Protein AF-X1NCA8-F1 (afdb_monomer)

Sequence (158 aa):
MAKIKHKLVILSGKGGVGKSTITANLAIALARKGHKVGVLDIDIHGPSIPKILGVRGQGLTTGRLEGPVLGIVENMSGFVCPKCGAEVDIFGRGGGQKIAGELGVPFLDRIPIDSKVCEDSDRGTPFIVEHAETPAAKAFMRVVDKVEEFLKQQGARA

Solvent-accessible surface area (backbone atoms only — not comparable to full-atom values): 10031 Å² total; per-residue (Å²): 116,92,86,58,91,75,86,87,84,89,84,73,99,60,86,90,70,48,65,68,61,50,52,53,48,49,44,52,52,45,36,75,73,71,44,93,67,83,87,82,91,78,90,74,88,78,84,56,67,68,74,78,65,47,88,73,89,79,86,77,98,56,87,81,88,78,75,81,78,80,49,39,68,30,59,62,45,21,33,45,39,92,88,78,65,50,77,41,80,80,79,66,78,58,68,49,52,52,52,17,60,77,69,75,39,45,64,53,43,60,27,35,36,44,72,59,50,56,57,24,55,77,69,71,43,58,42,56,70,83,38,49,86,40,73,40,26,46,30,51,49,50,33,47,50,55,50,50,51,51,53,52,57,55,58,72,75,105

InterPro domains:
  IPR019591 Mrp/NBP35 ATP-binding protein [PTHR23264] (1-60)
  IPR027417 P-loop containing nucleoside triphosphate hydrolase [G3DSA:3.40.50.300] (1-64)
  IPR027417 P-loop containing nucleoside triphosphate hydrolase [G3DSA:3.40.50.300] (65-157)
  IPR027417 P-loop containing nucleoside triphosphate hydrolase [SSF52540] (6-151)
  IPR033756 Flagellum site-determining protein YlxH/ Fe-S cluster assembling factor NBP35 [PF10609] (3-59)
  IPR033756 Flagellum site-determining protein YlxH/ Fe-S cluster assembling factor NBP35 [PF10609] (65-147)

Mean predicted aligned error: 8.94 Å

Nearest PDB structures (foldseek):
  8zkc-assembly1_A-2  TM=7.680E-01  e=5.135E-08  Escherichia coli
  6g2g-assembly1_A  TM=7.687E-01  e=5.128E-06  Thermochaetoides thermophila DSM 1495
  6oby-assembly1_A  TM=7.061E-01  e=4.649E-05  Archaeoglobus fulgidus
  1hyq-assembly1_A  TM=6.004E-01  e=2.949E-03  Archaeoglobus fulgidus
  1xd8-assembly1_A  TM=8.402E-01  e=1.267E-01  Azotobacter vinelandii

Organism: NCBI:txid412755

Secondary structure (DSSP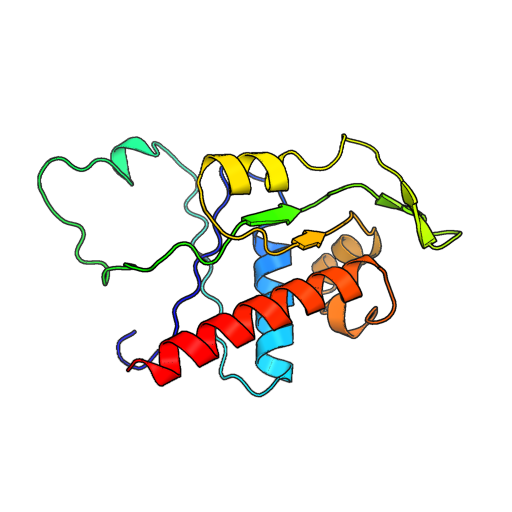, 8-state):
-TT-S-------SSTTSSHHHHHHHHHHHHHHTT------------S-HHHHS--SS----S---------EEEEEEEEE-TTT--EE-SS-S-HHHHHHHHTT--EEEEEEE-HHHHHHHHHT--HHHHTTTSHHHHHHHHH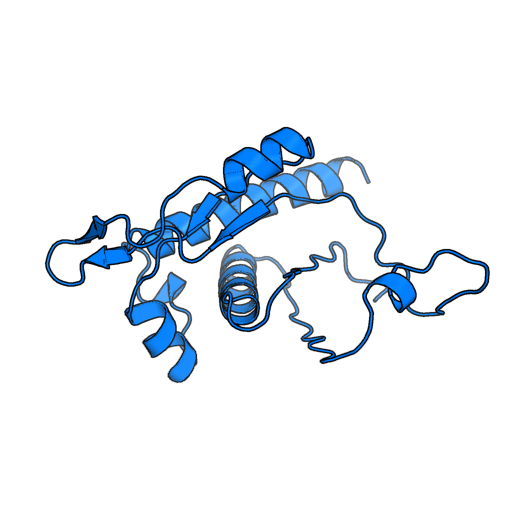HHHHHHHHHHHHTT-

Structure (mmCIF, N/CA/C/O backbone):
data_AF-X1NCA8-F1
#
_entry.id   AF-X1NCA8-F1
#
loop_
_atom_site.group_PDB
_atom_site.id
_atom_site.type_symbol
_atom_site.label_atom_id
_atom_site.label_alt_id
_atom_site.label_comp_id
_atom_site.label_asym_id
_atom_site.label_entity_id
_atom_site.label_seq_id
_atom_site.pdbx_PDB_ins_code
_atom_site.Cartn_x
_atom_site.Cartn_y
_atom_site.Cartn_z
_atom_site.occupancy
_atom_site.B_iso_or_equiv
_atom_site.auth_seq_id
_atom_site.auth_comp_id
_atom_site.auth_asym_id
_atom_site.auth_atom_id
_atom_site.pdbx_PDB_model_num
ATOM 1 N N . MET A 1 1 ? -7.138 13.683 18.882 1.00 57.28 1 MET A N 1
ATOM 2 C CA . MET A 1 1 ? -7.118 12.262 18.451 1.00 57.28 1 MET A CA 1
ATOM 3 C C . MET A 1 1 ? -8.328 11.429 18.893 1.00 57.28 1 MET A C 1
ATOM 5 O O . MET A 1 1 ? -8.582 10.426 18.245 1.00 57.28 1 MET A O 1
ATOM 9 N N . ALA A 1 2 ? -9.092 11.804 19.931 1.00 60.44 2 ALA A N 1
ATOM 10 C CA . ALA A 1 2 ? -10.207 10.989 20.454 1.00 60.44 2 ALA A CA 1
ATOM 11 C C . ALA A 1 2 ? -11.371 10.722 19.469 1.00 60.44 2 ALA A C 1
ATOM 13 O O . ALA A 1 2 ? -12.134 9.790 19.671 1.00 60.44 2 ALA A O 1
ATOM 14 N N . LYS A 1 3 ? -11.503 11.512 18.392 1.00 76.06 3 LYS A N 1
ATOM 15 C CA . LYS A 1 3 ? -12.546 11.348 17.358 1.00 76.06 3 LYS A CA 1
ATOM 16 C C . LYS A 1 3 ? -12.115 10.483 16.158 1.00 76.06 3 LYS A C 1
ATOM 18 O O . LYS A 1 3 ? -12.885 10.328 15.216 1.00 76.06 3 LYS A O 1
ATOM 23 N N . ILE A 1 4 ? -10.880 9.972 16.149 1.00 80.19 4 ILE A N 1
ATOM 24 C CA . ILE A 1 4 ? -10.345 9.163 15.045 1.00 80.19 4 ILE A CA 1
ATOM 25 C C . ILE A 1 4 ? -10.664 7.693 15.323 1.00 80.19 4 ILE A C 1
ATOM 27 O O . ILE A 1 4 ? -10.171 7.147 16.307 1.00 80.19 4 ILE A O 1
ATOM 31 N N . LYS A 1 5 ? -11.458 7.062 14.446 1.00 82.38 5 LYS A N 1
ATOM 32 C CA . LYS A 1 5 ? -11.894 5.662 14.597 1.00 82.38 5 LYS A CA 1
ATOM 33 C C . LYS A 1 5 ? -10.740 4.665 14.495 1.00 82.38 5 LYS A C 1
ATOM 35 O O . LYS A 1 5 ? -10.640 3.752 15.302 1.00 82.38 5 LYS A O 1
ATOM 40 N N . HIS A 1 6 ? -9.861 4.861 13.514 1.00 84.38 6 HIS A N 1
ATOM 41 C CA . HIS A 1 6 ? -8.749 3.957 13.234 1.00 84.38 6 HIS A CA 1
ATOM 42 C C . HIS A 1 6 ? -7.460 4.747 13.053 1.00 84.38 6 HIS A C 1
ATOM 44 O O . HIS A 1 6 ? -7.443 5.774 12.375 1.00 84.38 6 HIS A O 1
ATOM 50 N N . LYS A 1 7 ? -6.376 4.260 13.656 1.00 83.94 7 LYS A N 1
ATOM 51 C CA . LYS A 1 7 ? -5.039 4.842 13.539 1.00 83.94 7 LYS A CA 1
ATOM 52 C C . LYS A 1 7 ? -4.142 3.796 12.889 1.00 83.94 7 LYS A C 1
ATOM 54 O O . LYS A 1 7 ? -3.861 2.773 13.502 1.00 83.94 7 LYS A O 1
ATOM 59 N N . LEU A 1 8 ? -3.741 4.040 11.646 1.00 84.62 8 LEU A N 1
ATOM 60 C CA . LEU A 1 8 ? -2.807 3.187 10.914 1.00 84.62 8 LEU A CA 1
ATOM 61 C C . LEU A 1 8 ? -1.409 3.789 11.027 1.00 84.62 8 LEU A C 1
ATOM 63 O O . LEU A 1 8 ? -1.216 4.960 10.708 1.00 84.62 8 LEU A O 1
ATOM 67 N N . VAL A 1 9 ? -0.450 2.993 11.490 1.00 85.06 9 VAL A N 1
ATOM 68 C CA . VAL A 1 9 ? 0.948 3.410 11.638 1.00 85.06 9 VAL A CA 1
ATOM 69 C C . VAL A 1 9 ? 1.786 2.613 10.649 1.00 85.06 9 VAL A C 1
ATOM 71 O O . VAL A 1 9 ? 1.766 1.384 10.674 1.00 85.06 9 VAL A O 1
ATOM 74 N N . ILE A 1 10 ? 2.514 3.308 9.775 1.00 85.44 10 ILE A N 1
ATOM 75 C CA . ILE A 1 10 ? 3.401 2.692 8.783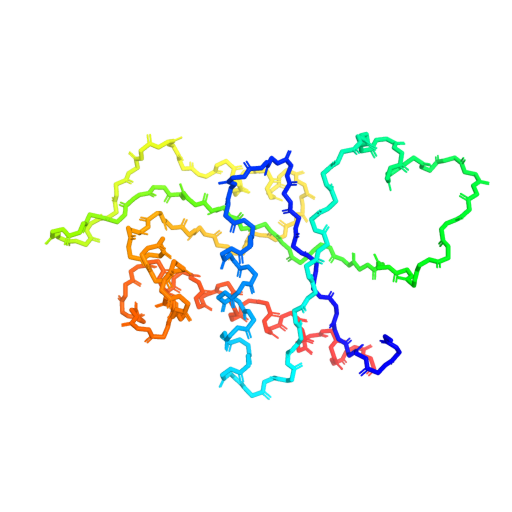 1.00 85.44 10 ILE A CA 1
ATOM 76 C C . ILE A 1 10 ? 4.838 2.864 9.267 1.00 85.44 10 ILE A C 1
ATOM 78 O O . ILE A 1 10 ? 5.304 3.985 9.471 1.00 85.44 10 ILE A O 1
ATOM 82 N N . LEU A 1 11 ? 5.532 1.744 9.458 1.00 84.12 11 LEU A N 1
ATOM 83 C CA . LEU A 1 11 ? 6.877 1.692 10.025 1.00 84.12 11 LEU A CA 1
ATOM 84 C C . LEU A 1 11 ? 7.868 1.088 9.026 1.00 84.12 11 LEU A C 1
ATOM 86 O O . LEU A 1 11 ? 7.507 0.248 8.205 1.00 84.12 11 LEU A O 1
ATOM 90 N N . SER A 1 12 ? 9.132 1.495 9.133 1.00 81.62 12 SER A N 1
ATOM 91 C CA . SER A 1 12 ? 10.259 0.891 8.420 1.00 81.62 12 SER A CA 1
ATOM 92 C C . SER A 1 12 ? 11.494 0.864 9.319 1.00 81.62 12 SER A C 1
ATOM 94 O O . SER A 1 12 ? 11.730 1.802 10.077 1.00 81.62 12 SER A O 1
ATOM 96 N N . GLY A 1 13 ? 12.310 -0.187 9.197 1.00 74.56 13 GLY A N 1
ATOM 97 C CA . GLY A 1 13 ? 13.611 -0.281 9.866 1.00 74.56 13 GLY A CA 1
ATOM 98 C C . GLY A 1 13 ? 14.748 0.475 9.164 1.00 74.56 13 GLY A C 1
ATOM 99 O O . GLY A 1 13 ? 15.837 0.571 9.721 1.00 74.56 13 GLY A O 1
ATOM 100 N N . LYS A 1 14 ? 14.530 0.983 7.941 1.00 75.44 14 LYS A N 1
ATOM 101 C CA . LYS A 1 14 ? 15.538 1.693 7.132 1.00 75.44 14 LYS A CA 1
ATOM 102 C C . LYS A 1 14 ? 14.931 2.889 6.390 1.00 75.44 14 LYS A C 1
ATOM 104 O O . LYS A 1 14 ? 13.771 2.847 5.971 1.00 75.44 14 LYS A O 1
ATOM 109 N N . GLY A 1 15 ? 15.730 3.938 6.196 1.00 74.25 15 GLY A N 1
ATOM 110 C CA . GLY A 1 15 ? 15.387 5.047 5.301 1.00 74.25 15 GLY A CA 1
ATOM 111 C C . GLY A 1 15 ? 15.364 4.603 3.834 1.00 74.25 15 GLY A C 1
ATOM 112 O O . GLY A 1 15 ? 16.004 3.618 3.473 1.00 74.25 15 GLY A O 1
ATOM 113 N N . GLY A 1 16 ? 14.604 5.308 2.993 1.00 78.25 16 GLY A N 1
ATOM 114 C CA . GLY A 1 16 ? 14.601 5.093 1.538 1.00 78.25 16 GLY A CA 1
ATOM 115 C C . GLY A 1 16 ? 13.783 3.902 1.020 1.00 78.25 16 GLY A C 1
ATOM 116 O O . GLY A 1 16 ? 13.686 3.722 -0.185 1.00 78.25 16 GLY A O 1
ATOM 117 N N . VAL A 1 17 ? 13.124 3.120 1.882 1.00 83.62 17 VAL A N 1
ATOM 118 C CA . VAL A 1 17 ? 12.330 1.948 1.446 1.00 83.62 17 VAL A CA 1
ATOM 119 C C . VAL A 1 17 ? 10.952 2.293 0.861 1.00 83.62 17 VAL A C 1
ATOM 121 O O . VAL A 1 17 ? 10.151 1.397 0.621 1.00 83.62 17 VAL A O 1
ATOM 124 N N . GLY A 1 18 ? 10.617 3.577 0.701 1.00 83.38 18 GLY A N 1
ATOM 125 C CA . GLY A 1 18 ? 9.320 4.019 0.166 1.00 83.38 18 GLY A CA 1
ATOM 126 C C . GLY A 1 18 ? 8.165 4.099 1.177 1.00 83.38 18 GLY A C 1
ATOM 127 O O . GLY A 1 18 ? 7.007 4.059 0.769 1.00 83.38 18 GLY A O 1
ATOM 128 N N . LYS A 1 19 ? 8.445 4.247 2.486 1.00 86.88 19 LYS A N 1
ATOM 129 C CA . LYS A 1 19 ? 7.418 4.453 3.536 1.00 86.88 19 LYS A CA 1
ATOM 130 C C . LYS A 1 19 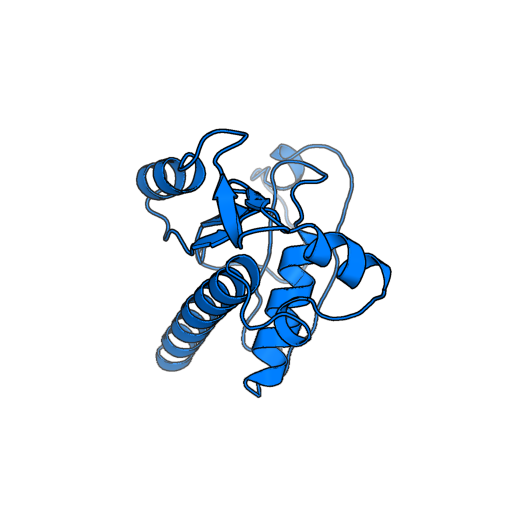? 6.410 5.539 3.141 1.00 86.88 19 LYS A C 1
ATOM 132 O O . LYS A 1 19 ? 5.213 5.285 3.123 1.00 86.88 19 LYS A O 1
ATOM 137 N N . SER A 1 20 ? 6.896 6.738 2.817 1.00 83.12 20 SER A N 1
ATOM 138 C CA . SER A 1 20 ? 6.040 7.898 2.536 1.00 83.12 20 SER A CA 1
ATOM 139 C C . SER A 1 20 ? 5.221 7.711 1.254 1.00 83.12 20 SER A C 1
ATOM 141 O O . SER A 1 20 ? 4.038 8.044 1.230 1.00 83.12 20 SER A O 1
ATOM 143 N N . THR A 1 21 ? 5.800 7.066 0.238 1.00 85.62 21 THR A N 1
ATOM 144 C CA . THR A 1 21 ? 5.104 6.670 -0.994 1.00 85.62 21 THR A CA 1
ATOM 145 C C . THR A 1 21 ? 3.941 5.718 -0.710 1.00 85.62 21 THR A C 1
ATOM 147 O O . THR A 1 21 ? 2.840 5.921 -1.227 1.00 85.62 21 THR A O 1
ATOM 150 N N . ILE A 1 22 ? 4.151 4.707 0.143 1.00 87.25 22 ILE A N 1
ATOM 151 C CA . ILE A 1 22 ? 3.083 3.783 0.548 1.00 87.25 22 ILE A CA 1
ATOM 152 C C . ILE A 1 22 ? 2.000 4.518 1.331 1.00 87.25 22 ILE A C 1
ATOM 154 O O . ILE A 1 22 ? 0.819 4.357 1.025 1.00 87.25 22 ILE A O 1
ATOM 158 N N . THR A 1 23 ? 2.388 5.348 2.301 1.00 86.94 23 THR A N 1
ATOM 159 C CA . THR A 1 23 ? 1.449 6.130 3.114 1.00 86.94 23 THR A CA 1
ATOM 160 C C . THR A 1 23 ? 0.536 6.994 2.252 1.00 86.94 23 THR A C 1
ATOM 162 O O . THR A 1 23 ? -0.681 6.964 2.438 1.00 86.94 23 THR A O 1
ATOM 165 N N . ALA A 1 24 ? 1.100 7.734 1.293 1.00 86.19 24 ALA A N 1
ATOM 166 C CA . ALA A 1 24 ? 0.337 8.624 0.425 1.00 86.19 24 ALA A CA 1
ATOM 167 C C . ALA A 1 24 ? -0.665 7.849 -0.445 1.00 86.19 24 ALA A C 1
ATOM 169 O O . ALA A 1 24 ? -1.862 8.144 -0.421 1.00 86.19 24 ALA A O 1
ATOM 170 N N . ASN A 1 25 ? -0.204 6.814 -1.156 1.00 88.19 25 ASN A N 1
ATOM 171 C CA . ASN A 1 25 ? -1.071 6.028 -2.037 1.00 88.19 25 ASN A CA 1
ATOM 172 C C . ASN A 1 25 ? -2.171 5.298 -1.250 1.00 88.19 25 ASN A C 1
ATOM 174 O O . ASN A 1 25 ? -3.336 5.353 -1.639 1.00 88.19 25 ASN A O 1
ATOM 178 N N . LEU A 1 26 ? -1.848 4.694 -0.101 1.00 88.50 26 LEU A N 1
ATOM 179 C CA . LEU A 1 26 ? -2.846 4.055 0.762 1.00 88.50 26 LEU A CA 1
ATOM 180 C C . LEU A 1 26 ? -3.901 5.059 1.248 1.00 88.50 26 LEU A C 1
ATOM 182 O O . LEU A 1 26 ? -5.097 4.768 1.209 1.00 88.50 26 LEU A O 1
ATOM 186 N N . ALA A 1 27 ? -3.476 6.249 1.680 1.00 87.25 27 ALA A N 1
ATOM 187 C CA . ALA A 1 27 ? -4.386 7.275 2.173 1.00 87.25 27 ALA A CA 1
ATOM 188 C C . ALA A 1 27 ? -5.354 7.762 1.087 1.00 87.25 27 ALA A C 1
ATOM 190 O O . ALA A 1 27 ? -6.556 7.870 1.333 1.00 87.25 27 ALA A O 1
ATOM 191 N N . ILE A 1 28 ? -4.844 8.000 -0.123 1.00 87.50 28 ILE A N 1
ATOM 192 C CA . ILE A 1 28 ? -5.654 8.417 -1.271 1.00 87.50 28 ILE A CA 1
ATOM 193 C C . ILE A 1 28 ? -6.628 7.310 -1.685 1.00 87.50 28 ILE A C 1
ATOM 195 O O . ILE A 1 28 ? -7.803 7.592 -1.921 1.00 87.50 28 ILE A O 1
ATOM 199 N N . ALA A 1 29 ? -6.188 6.050 -1.719 1.00 89.75 29 ALA A N 1
ATOM 200 C CA . ALA A 1 29 ? -7.060 4.925 -2.048 1.00 89.75 29 ALA A CA 1
ATOM 201 C C . ALA A 1 29 ? -8.220 4.786 -1.051 1.00 89.75 29 ALA A C 1
ATOM 203 O O . ALA A 1 29 ? -9.379 4.662 -1.449 1.00 89.75 29 ALA A O 1
ATOM 204 N N . LEU A 1 30 ? -7.918 4.851 0.251 1.00 89.31 30 LEU A N 1
ATOM 205 C CA . LEU A 1 30 ? -8.925 4.796 1.310 1.00 89.31 30 LEU A CA 1
ATOM 206 C C . LEU A 1 30 ? -9.889 5.988 1.221 1.00 89.31 30 LEU A C 1
ATOM 208 O O . LEU A 1 30 ? -11.099 5.803 1.344 1.00 89.31 30 LEU A O 1
ATOM 212 N N . ALA A 1 31 ? -9.387 7.193 0.937 1.00 87.44 31 ALA A N 1
ATOM 213 C CA . ALA A 1 31 ? -10.231 8.369 0.742 1.00 87.44 31 ALA A CA 1
ATOM 214 C C . ALA A 1 31 ? -11.185 8.207 -0.454 1.00 87.44 31 ALA A C 1
ATOM 216 O O . ALA A 1 31 ? -12.374 8.501 -0.341 1.00 87.44 31 ALA A O 1
ATOM 217 N N . ARG A 1 32 ? -10.702 7.662 -1.580 1.00 86.50 32 ARG A N 1
ATOM 218 C CA . ARG A 1 32 ? -11.531 7.373 -2.767 1.00 86.50 32 ARG A CA 1
ATOM 219 C C . ARG A 1 32 ? -12.588 6.303 -2.519 1.00 86.50 32 ARG A C 1
ATOM 221 O O . ARG A 1 32 ? -13.647 6.348 -3.133 1.00 86.50 32 ARG A O 1
ATOM 228 N N . LYS A 1 33 ? -12.334 5.381 -1.592 1.00 88.69 33 LYS A N 1
ATOM 229 C CA . LYS A 1 33 ? -13.330 4.418 -1.102 1.00 88.69 33 LYS A CA 1
ATOM 230 C C . LYS A 1 33 ? -14.353 5.022 -0.127 1.00 88.69 33 LYS A C 1
ATOM 232 O O . LYS A 1 33 ? -15.177 4.297 0.419 1.00 88.69 33 LYS A O 1
ATOM 237 N N . GLY A 1 34 ? -14.322 6.339 0.090 1.00 90.62 34 GLY A N 1
ATOM 238 C CA . GLY A 1 34 ? -15.286 7.068 0.916 1.00 90.62 34 GLY A CA 1
ATOM 239 C C . GLY A 1 34 ? -14.889 7.209 2.387 1.00 90.62 34 GLY A C 1
ATOM 240 O O . GLY A 1 34 ? -15.673 7.732 3.183 1.00 90.62 34 GLY A O 1
ATOM 241 N N . HIS A 1 35 ? -13.685 6.778 2.780 1.00 89.38 35 HIS A N 1
ATOM 242 C CA . HIS A 1 35 ? -13.211 6.939 4.156 1.00 89.38 35 HIS A CA 1
ATOM 243 C C . HIS A 1 35 ? -12.731 8.372 4.413 1.00 89.38 35 HIS A C 1
ATOM 245 O O . HIS A 1 35 ? -12.116 9.011 3.563 1.00 89.38 35 HIS A O 1
ATOM 251 N N . LYS A 1 36 ? -12.954 8.885 5.628 1.00 89.00 36 LYS A N 1
ATOM 252 C CA . LYS A 1 36 ? -12.347 10.151 6.070 1.00 89.00 36 LYS A CA 1
ATOM 253 C C . LYS A 1 36 ? -10.927 9.875 6.544 1.00 89.00 36 LYS A C 1
ATOM 255 O O . LYS A 1 36 ? -10.737 9.366 7.648 1.00 89.00 36 LYS A O 1
ATOM 260 N N . VAL A 1 37 ? -9.951 10.197 5.706 1.00 88.00 37 VAL A N 1
ATOM 261 C CA . VAL A 1 37 ? -8.539 9.890 5.949 1.00 88.00 37 VAL A CA 1
ATOM 262 C C . VAL A 1 37 ? -7.769 11.160 6.291 1.00 88.00 37 VAL A C 1
ATOM 264 O O . VAL A 1 37 ? -7.975 12.205 5.682 1.00 88.00 37 VAL A O 1
ATOM 267 N N . GLY A 1 38 ? -6.869 11.059 7.267 1.00 83.06 38 GLY A N 1
ATOM 268 C CA . GLY A 1 38 ? -5.841 12.059 7.538 1.00 83.06 38 GLY A CA 1
ATOM 269 C C . GLY A 1 38 ? -4.471 11.393 7.527 1.00 83.06 38 GLY A C 1
ATOM 270 O O . GLY A 1 38 ? -4.342 10.253 7.974 1.00 83.06 38 GLY A O 1
ATOM 271 N N . VAL A 1 39 ? -3.463 12.099 7.020 1.00 81.94 39 VAL A N 1
ATOM 272 C CA . VAL A 1 39 ? -2.063 11.661 7.044 1.00 81.94 39 VAL A CA 1
ATOM 273 C C . VAL A 1 39 ? -1.312 12.521 8.049 1.00 81.94 39 VAL A C 1
ATOM 275 O O . VAL A 1 39 ? -1.466 13.740 8.065 1.00 81.94 39 VAL A O 1
ATOM 278 N N . LEU A 1 40 ? -0.517 11.878 8.897 1.00 80.44 40 LEU A N 1
ATOM 279 C CA . LEU A 1 40 ? 0.375 12.535 9.840 1.00 80.44 40 LEU A CA 1
ATOM 280 C C . LEU A 1 40 ? 1.773 11.972 9.611 1.00 80.44 40 LEU A C 1
ATOM 282 O O . LEU A 1 40 ? 1.993 10.785 9.850 1.00 80.44 40 LEU A O 1
ATOM 286 N N . ASP A 1 41 ? 2.688 12.809 9.130 1.00 74.12 41 ASP A N 1
ATOM 287 C CA . ASP A 1 41 ? 4.086 12.419 8.981 1.00 74.12 41 ASP A CA 1
ATOM 288 C C . ASP A 1 41 ? 4.833 12.640 10.300 1.00 74.12 41 ASP A C 1
ATOM 290 O O . ASP A 1 41 ? 4.746 13.704 10.913 1.00 74.12 41 ASP A O 1
ATOM 294 N N . ILE A 1 42 ? 5.521 11.597 10.759 1.00 68.06 42 ILE A N 1
ATOM 295 C CA . ILE A 1 42 ? 6.286 11.580 12.012 1.00 68.06 42 ILE A CA 1
ATOM 296 C C . ILE A 1 42 ? 7.683 11.008 11.722 1.00 68.06 42 ILE A C 1
ATOM 298 O O . ILE A 1 42 ? 8.176 10.138 12.441 1.00 68.06 42 ILE A O 1
ATOM 302 N N . ASP A 1 43 ? 8.322 11.450 10.633 1.00 63.25 43 ASP A N 1
ATOM 303 C CA . ASP A 1 43 ? 9.714 11.102 10.316 1.00 63.25 43 ASP A CA 1
ATOM 304 C C . ASP A 1 43 ? 10.686 11.780 11.305 1.00 63.25 43 ASP A C 1
ATOM 306 O O . ASP A 1 43 ? 11.267 12.835 11.064 1.00 63.25 43 ASP A O 1
ATOM 310 N N . ILE A 1 44 ? 10.845 11.168 12.481 1.00 53.00 44 ILE A N 1
ATOM 311 C CA . ILE A 1 44 ? 11.825 11.546 13.507 1.00 53.00 44 ILE A CA 1
ATOM 312 C C . ILE A 1 44 ? 13.137 10.826 13.178 1.00 53.00 44 ILE A C 1
ATOM 314 O O . ILE A 1 44 ? 13.314 9.653 13.509 1.00 53.00 44 ILE A O 1
ATOM 318 N N . HIS A 1 45 ? 14.082 11.483 12.513 1.00 47.06 45 HIS A N 1
ATOM 319 C CA . HIS A 1 45 ? 15.399 10.882 12.279 1.00 47.06 45 HIS A CA 1
ATOM 320 C C . HIS A 1 45 ? 16.348 11.036 13.495 1.00 47.06 45 HIS A C 1
ATOM 322 O O . HIS A 1 45 ? 17.083 12.009 13.596 1.00 47.06 45 HIS A O 1
ATOM 328 N N . GLY A 1 46 ? 16.351 10.001 14.360 1.00 47.59 46 GLY A N 1
ATOM 329 C CA . GLY A 1 46 ? 17.483 9.453 15.154 1.00 47.59 46 GLY A CA 1
ATOM 330 C C . GLY A 1 46 ? 17.759 10.013 16.573 1.00 47.59 46 GLY A C 1
ATOM 331 O O . GLY A 1 46 ? 17.534 11.198 16.788 1.00 47.59 46 GLY A O 1
ATOM 332 N N . PRO A 1 47 ? 18.305 9.238 17.556 1.00 45.50 47 PRO A N 1
ATOM 333 C CA . PRO A 1 47 ? 18.708 7.822 17.571 1.00 45.50 47 PRO A CA 1
ATOM 334 C C . PRO A 1 47 ? 17.910 6.911 18.551 1.00 45.50 47 PRO A C 1
ATOM 336 O O . PRO A 1 47 ? 17.166 7.371 19.412 1.00 45.50 47 PRO A O 1
ATOM 339 N N . SER A 1 48 ? 18.174 5.601 18.413 1.00 40.12 48 SER A N 1
ATOM 340 C CA . SER A 1 48 ? 17.920 4.453 19.313 1.00 40.12 48 SER A CA 1
ATOM 341 C C . SER A 1 48 ? 16.482 3.940 19.527 1.00 40.12 48 SER A C 1
ATOM 343 O O . SER A 1 48 ? 15.759 4.299 20.453 1.00 40.12 48 SER A O 1
ATOM 345 N N . ILE A 1 49 ? 16.152 2.899 18.756 1.00 46.12 49 ILE A N 1
ATOM 346 C CA . ILE A 1 49 ? 15.027 1.973 18.965 1.00 46.12 49 ILE A CA 1
ATOM 347 C C . ILE A 1 49 ? 14.945 1.421 20.416 1.00 46.12 49 ILE A C 1
ATOM 349 O O . ILE A 1 49 ? 13.831 1.304 20.910 1.00 46.12 49 ILE A O 1
ATOM 353 N N . PRO A 1 50 ? 16.032 1.208 21.191 1.00 37.91 50 PRO A N 1
ATOM 354 C CA . PRO A 1 50 ? 15.922 0.870 22.621 1.00 37.91 50 PRO A CA 1
ATOM 355 C C . PRO A 1 50 ? 15.469 2.009 23.559 1.00 37.91 50 PRO A C 1
ATOM 357 O O . PRO A 1 50 ? 15.293 1.761 24.740 1.00 37.91 50 PRO A O 1
ATOM 360 N N . LYS A 1 51 ? 15.294 3.247 23.078 1.00 44.16 51 LYS A N 1
ATOM 361 C CA . LYS A 1 51 ? 14.792 4.437 23.808 1.00 44.16 51 LYS A CA 1
ATOM 362 C C . LYS A 1 51 ? 13.348 4.779 23.408 1.00 44.16 51 LYS A C 1
ATOM 364 O O . LYS A 1 51 ? 12.611 5.394 24.167 1.00 44.16 51 LYS A O 1
ATOM 369 N N . ILE A 1 52 ? 12.956 4.308 22.224 1.00 41.22 52 ILE A N 1
ATOM 370 C CA . ILE A 1 52 ? 11.595 4.334 21.670 1.00 41.22 52 ILE A CA 1
ATOM 371 C C . ILE A 1 52 ? 10.808 3.072 22.079 1.00 41.22 52 ILE A C 1
ATOM 373 O O . ILE A 1 52 ? 9.601 3.143 22.276 1.00 41.22 52 ILE A O 1
ATOM 377 N N . LEU A 1 53 ? 11.486 1.936 22.279 1.00 35.09 53 LEU A N 1
ATOM 378 C CA . LEU A 1 53 ? 10.917 0.682 22.801 1.00 35.09 53 LEU A CA 1
ATOM 379 C C . LEU A 1 53 ? 11.505 0.285 24.167 1.00 35.09 53 LEU A C 1
ATOM 381 O O . LEU A 1 53 ? 11.285 -0.826 24.641 1.00 35.09 53 LEU A O 1
ATOM 385 N N . GLY A 1 54 ? 12.253 1.188 24.807 1.00 33.91 54 GLY A N 1
ATOM 386 C CA . GLY A 1 54 ? 12.904 0.994 26.102 1.00 33.91 54 GLY A CA 1
ATOM 387 C C . GLY A 1 54 ? 11.930 0.963 27.256 1.00 33.91 54 GLY A C 1
ATOM 388 O O . GLY A 1 54 ? 11.908 1.880 28.072 1.00 33.91 54 GLY A O 1
ATOM 389 N N . VAL A 1 55 ? 11.143 -0.105 27.340 1.00 49.41 55 VAL A N 1
ATOM 390 C CA . VAL A 1 55 ? 10.390 -0.458 28.534 1.00 49.41 55 VAL A CA 1
ATOM 391 C C . VAL A 1 55 ? 11.385 -0.687 29.668 1.00 49.41 55 VAL A C 1
ATOM 393 O O . VAL A 1 55 ? 11.801 -1.810 29.920 1.00 49.41 55 VAL A O 1
ATOM 396 N N . ARG A 1 56 ? 11.763 0.394 30.354 1.00 42.62 56 ARG A N 1
ATOM 397 C CA . ARG A 1 56 ? 11.995 0.432 31.797 1.00 42.62 56 ARG A CA 1
ATOM 398 C C . ARG A 1 56 ? 11.576 1.797 32.332 1.00 42.62 56 ARG A C 1
ATOM 400 O O . ARG A 1 56 ? 12.374 2.712 32.474 1.00 42.62 56 ARG A O 1
ATOM 407 N N . GLY A 1 57 ? 10.300 1.874 32.695 1.00 44.16 57 GLY A N 1
ATOM 408 C CA . GLY A 1 57 ? 9.966 2.428 34.000 1.00 44.16 57 GLY A CA 1
ATOM 409 C C . GLY A 1 57 ? 9.371 3.826 34.101 1.00 44.16 57 GLY A C 1
ATOM 410 O O . GLY A 1 57 ? 9.054 4.156 35.234 1.00 44.16 57 GLY A O 1
ATOM 411 N N . GLN A 1 58 ? 9.157 4.622 33.042 1.00 40.53 58 GLN A N 1
ATOM 412 C CA . GLN A 1 58 ? 8.349 5.858 33.148 1.00 40.53 58 GLN A CA 1
ATOM 413 C C . GLN A 1 58 ? 7.985 6.483 31.788 1.00 40.53 58 GLN A C 1
ATOM 415 O O . GLN A 1 58 ? 8.711 6.337 30.809 1.00 40.53 58 GLN A O 1
ATOM 420 N N . GLY A 1 59 ? 6.791 7.085 31.728 1.00 37.72 59 GLY A N 1
ATOM 421 C CA . GLY A 1 59 ? 5.952 7.170 30.530 1.00 37.72 59 GLY A CA 1
ATOM 422 C C . GLY A 1 59 ? 6.131 8.370 29.595 1.00 37.72 59 GLY A C 1
ATOM 423 O O . GLY A 1 59 ? 6.542 9.457 29.987 1.00 37.72 59 GLY A O 1
ATOM 424 N N . LEU A 1 60 ? 5.703 8.151 28.350 1.00 32.88 60 LEU A N 1
ATOM 425 C CA . LEU A 1 60 ? 5.371 9.174 27.361 1.00 32.88 60 LEU A CA 1
ATOM 426 C C . LEU A 1 60 ? 3.866 9.468 27.435 1.00 32.88 60 LEU A C 1
ATOM 428 O O . LEU A 1 60 ? 3.047 8.591 27.164 1.00 32.88 60 LEU A O 1
ATOM 432 N N . THR A 1 61 ? 3.485 10.704 27.755 1.00 36.88 61 THR A N 1
ATOM 433 C CA . THR A 1 61 ? 2.117 11.218 27.564 1.00 36.88 61 THR A CA 1
ATOM 434 C C . THR A 1 61 ? 1.937 11.710 26.127 1.00 36.88 61 THR A C 1
ATOM 436 O O . THR A 1 61 ? 1.670 12.873 25.847 1.00 36.88 61 THR A O 1
ATOM 439 N N . THR A 1 62 ? 2.062 10.780 25.188 1.00 38.19 62 THR A N 1
ATOM 440 C CA . THR A 1 62 ? 1.514 10.874 23.834 1.00 38.19 62 THR A CA 1
ATOM 441 C C . THR A 1 62 ? 0.452 9.782 23.755 1.00 38.19 62 THR A C 1
ATOM 443 O O . THR A 1 62 ? 0.671 8.677 24.244 1.00 38.19 62 THR A O 1
ATOM 446 N N . GLY A 1 63 ? -0.758 10.088 23.272 1.00 41.03 63 GLY A N 1
ATOM 447 C CA . GLY A 1 63 ? -1.873 9.134 23.334 1.00 41.03 63 GLY A CA 1
ATOM 448 C C . GLY A 1 63 ? -1.458 7.761 22.794 1.00 41.03 63 GLY A C 1
ATOM 449 O O . GLY A 1 63 ? -1.060 7.669 21.637 1.00 41.03 63 GLY A O 1
ATOM 450 N N . ARG A 1 64 ? -1.526 6.726 23.642 1.00 39.91 64 ARG A N 1
ATOM 451 C CA . ARG A 1 64 ? -1.045 5.365 23.364 1.00 39.91 64 ARG A CA 1
ATOM 452 C C . ARG A 1 64 ? -1.519 4.900 21.977 1.00 39.91 64 ARG A C 1
ATOM 454 O O . ARG A 1 64 ? -2.721 4.784 21.726 1.00 39.91 64 ARG A O 1
ATOM 461 N N . LEU A 1 65 ? -0.574 4.691 21.059 1.00 51.19 65 LEU A N 1
ATOM 462 C CA . LEU A 1 65 ? -0.794 3.969 19.804 1.00 51.19 65 LEU A CA 1
ATOM 463 C C . LEU A 1 65 ? -0.631 2.478 20.115 1.00 51.19 65 LEU A C 1
ATOM 465 O O . LEU A 1 65 ? 0.381 1.870 19.793 1.00 51.19 65 LEU A O 1
ATOM 469 N N . GLU A 1 66 ? -1.603 1.920 20.832 1.00 50.53 66 GLU A N 1
ATOM 470 C CA . GLU A 1 66 ? -1.696 0.480 21.065 1.00 50.53 66 GLU A CA 1
ATOM 471 C C . GLU A 1 66 ? -2.599 -0.119 19.998 1.00 50.53 66 GLU A C 1
ATOM 473 O O . GLU A 1 66 ? -3.709 0.365 19.770 1.00 50.53 66 GLU A O 1
ATOM 478 N N . GLY A 1 67 ? -2.113 -1.148 19.314 1.00 60.31 67 GLY A N 1
ATOM 479 C CA . GLY A 1 67 ? -2.886 -1.819 18.286 1.00 60.31 67 GLY A CA 1
ATOM 480 C C . GLY A 1 67 ? -2.179 -3.059 17.752 1.00 60.31 67 GLY A C 1
ATOM 481 O O . GLY A 1 67 ? -0.951 -3.147 17.824 1.00 60.31 67 GLY A O 1
ATOM 482 N N . PRO A 1 68 ? -2.943 -4.030 17.234 1.00 68.88 68 PRO A N 1
ATOM 483 C CA . PRO A 1 68 ? -2.379 -5.204 16.587 1.00 68.88 68 PRO A CA 1
ATOM 484 C C . PRO A 1 68 ? -1.587 -4.809 15.335 1.00 68.88 68 PRO A C 1
ATOM 486 O O . PRO A 1 68 ? -1.944 -3.865 14.626 1.00 68.88 68 PRO A O 1
ATOM 489 N N . VAL A 1 69 ? -0.536 -5.572 15.030 1.00 73.50 69 VAL A N 1
ATOM 490 C CA . VAL A 1 69 ? 0.150 -5.467 13.738 1.00 73.50 69 VAL A CA 1
ATOM 491 C C . VAL A 1 69 ? -0.807 -5.949 12.652 1.00 73.50 69 VAL A C 1
ATOM 493 O O . VAL A 1 69 ? -1.189 -7.116 12.626 1.00 73.50 69 VAL A O 1
ATOM 496 N N . LEU A 1 70 ? -1.190 -5.036 11.758 1.00 81.62 70 LEU A N 1
ATOM 497 C CA . LEU A 1 70 ? -2.084 -5.331 10.639 1.00 81.62 70 LEU A CA 1
ATOM 498 C C . LEU A 1 70 ? -1.453 -6.316 9.647 1.00 81.62 70 LEU A C 1
ATOM 500 O O . LEU A 1 70 ? -2.126 -7.201 9.132 1.00 81.62 70 LEU A O 1
ATOM 504 N N . GLY A 1 71 ? -0.161 -6.143 9.379 1.00 84.44 71 GLY A N 1
ATOM 505 C CA . GLY A 1 71 ? 0.609 -7.034 8.531 1.00 84.44 71 GLY A CA 1
ATOM 506 C C . GLY A 1 71 ? 1.818 -6.362 7.894 1.00 84.44 71 GLY A C 1
ATOM 507 O O . GLY A 1 71 ? 2.100 -5.187 8.132 1.00 84.44 71 GLY A O 1
ATOM 508 N N . ILE A 1 72 ? 2.535 -7.133 7.085 1.00 85.88 72 ILE A N 1
ATOM 509 C CA . ILE A 1 72 ? 3.767 -6.731 6.407 1.00 85.88 72 ILE A CA 1
ATOM 510 C C . ILE A 1 72 ? 3.493 -6.508 4.921 1.00 85.88 72 ILE A C 1
ATOM 512 O O . ILE A 1 72 ? 2.886 -7.352 4.264 1.00 85.88 72 ILE A O 1
ATOM 516 N N . VAL A 1 73 ? 3.979 -5.385 4.391 1.00 91.50 73 VAL A N 1
ATOM 517 C CA . VAL A 1 73 ? 4.071 -5.118 2.949 1.00 91.50 73 VAL A CA 1
ATOM 518 C C . VAL A 1 73 ? 5.534 -5.234 2.543 1.00 91.50 73 VAL A C 1
ATOM 520 O O . VAL A 1 73 ? 6.397 -4.589 3.138 1.00 91.50 73 VAL A O 1
ATOM 523 N N . GLU A 1 74 ? 5.818 -6.032 1.519 1.00 90.19 74 GLU A N 1
ATOM 524 C CA . GLU A 1 74 ? 7.149 -6.095 0.912 1.00 90.19 74 GLU A CA 1
ATOM 525 C C . GLU A 1 74 ? 7.199 -5.108 -0.259 1.00 90.19 74 GLU A C 1
ATOM 527 O O . GLU A 1 74 ? 6.704 -5.390 -1.352 1.00 90.19 74 GLU A O 1
ATOM 532 N N . ASN A 1 75 ? 7.748 -3.919 -0.011 1.00 87.38 75 ASN A N 1
ATOM 533 C CA . ASN A 1 75 ? 7.917 -2.904 -1.047 1.00 87.38 75 ASN A CA 1
ATOM 534 C C . ASN A 1 75 ? 9.143 -3.179 -1.921 1.00 87.38 75 ASN A C 1
ATOM 536 O O . ASN A 1 75 ? 10.089 -3.827 -1.476 1.00 87.38 75 ASN A O 1
ATOM 540 N N . MET A 1 76 ? 9.145 -2.617 -3.131 1.00 84.81 76 MET A N 1
ATOM 541 C CA . MET A 1 76 ? 10.227 -2.745 -4.111 1.00 84.81 76 MET A CA 1
ATOM 542 C C . MET A 1 76 ? 10.548 -4.211 -4.476 1.00 84.81 76 MET A C 1
ATOM 544 O O . MET A 1 76 ? 11.696 -4.572 -4.731 1.00 84.81 76 MET A O 1
ATOM 548 N N . SER A 1 77 ? 9.525 -5.073 -4.493 1.00 84.62 77 SER A N 1
ATOM 549 C CA . SER A 1 77 ? 9.662 -6.518 -4.723 1.00 84.62 77 SER A CA 1
ATOM 550 C C . SER A 1 77 ? 9.685 -6.841 -6.226 1.00 84.62 77 SER A C 1
ATOM 552 O O . SER A 1 77 ? 8.674 -7.163 -6.857 1.00 84.62 77 SER A O 1
ATOM 554 N N . GLY A 1 78 ? 10.868 -6.727 -6.827 1.00 86.88 78 GLY A N 1
ATOM 555 C CA . GLY A 1 78 ? 11.076 -6.803 -8.277 1.00 86.88 78 GLY A CA 1
ATOM 556 C C . GLY A 1 78 ? 10.739 -5.495 -8.996 1.00 86.88 78 GLY A C 1
ATOM 557 O O . GLY A 1 78 ? 10.580 -4.457 -8.364 1.00 86.88 78 GLY A O 1
ATOM 558 N N . PHE A 1 79 ? 10.657 -5.537 -10.321 1.00 89.50 79 PHE A N 1
ATOM 559 C CA . PHE A 1 79 ? 10.575 -4.365 -11.189 1.00 89.50 79 PHE A CA 1
ATOM 560 C C . PHE A 1 79 ? 9.639 -4.609 -12.365 1.00 89.50 79 PHE A C 1
ATOM 562 O O . PHE A 1 79 ? 9.750 -5.626 -13.047 1.00 89.50 79 PHE A O 1
ATOM 569 N N . VAL A 1 80 ? 8.741 -3.665 -12.621 1.00 87.81 80 VAL A N 1
ATOM 570 C CA . VAL A 1 80 ? 7.855 -3.682 -13.783 1.00 87.81 80 VAL A CA 1
ATOM 571 C C . VAL A 1 80 ? 8.607 -3.114 -14.984 1.00 87.81 80 VAL A C 1
ATOM 573 O O . VAL A 1 80 ? 8.981 -1.943 -15.005 1.00 87.81 80 VAL A O 1
ATOM 576 N N . CYS A 1 81 ? 8.814 -3.934 -16.014 1.00 84.81 81 CYS A N 1
ATOM 577 C CA . CYS A 1 81 ? 9.438 -3.494 -17.255 1.00 84.81 81 CYS A CA 1
ATOM 578 C C . CYS A 1 81 ? 8.554 -2.445 -17.957 1.00 84.81 81 CYS A C 1
ATOM 580 O O . CYS A 1 81 ? 7.431 -2.769 -18.348 1.00 84.81 81 CYS A O 1
ATOM 582 N N . PRO A 1 82 ? 9.052 -1.226 -18.232 1.00 82.00 82 PRO A N 1
ATOM 583 C CA . PRO A 1 82 ? 8.243 -0.167 -18.839 1.00 82.00 82 PRO A CA 1
ATOM 584 C C . PRO A 1 82 ? 7.876 -0.444 -20.305 1.00 82.00 82 PRO A C 1
ATOM 586 O O . PRO A 1 82 ? 6.956 0.175 -20.830 1.00 82.00 82 PRO A O 1
ATOM 589 N N . LYS A 1 83 ? 8.583 -1.364 -20.981 1.00 84.31 83 LYS A N 1
ATOM 590 C CA . LYS A 1 83 ? 8.326 -1.705 -22.391 1.00 84.31 83 LYS A CA 1
ATOM 591 C C . LYS A 1 83 ? 7.259 -2.779 -22.573 1.00 84.31 83 LYS A C 1
ATOM 593 O O . LYS A 1 83 ? 6.473 -2.688 -23.507 1.00 84.31 83 LYS A O 1
ATOM 598 N N . CYS A 1 84 ? 7.270 -3.814 -21.734 1.00 85.81 84 CYS A N 1
ATOM 599 C CA . CYS A 1 84 ? 6.395 -4.980 -21.904 1.00 85.81 84 CYS A CA 1
ATOM 600 C C . CYS A 1 84 ? 5.497 -5.278 -20.698 1.00 85.81 84 CYS A C 1
ATOM 602 O O . CYS A 1 84 ? 4.681 -6.189 -20.775 1.00 85.81 84 CYS A O 1
ATOM 604 N N . GLY A 1 85 ? 5.645 -4.558 -19.582 1.00 81.75 85 GLY A N 1
ATOM 605 C CA . GLY A 1 85 ? 4.873 -4.778 -18.356 1.00 81.75 85 GLY A CA 1
ATOM 606 C C . GLY A 1 85 ? 5.260 -6.035 -17.571 1.00 81.75 85 GLY A C 1
ATOM 607 O O . GLY A 1 85 ? 4.673 -6.288 -16.523 1.00 81.75 85 GLY A O 1
ATOM 608 N N . ALA A 1 86 ? 6.238 -6.816 -18.045 1.00 85.56 86 ALA A N 1
ATOM 609 C CA . ALA A 1 86 ? 6.710 -8.003 -17.342 1.00 85.56 86 ALA A CA 1
ATOM 610 C C . ALA A 1 86 ? 7.379 -7.628 -16.016 1.00 85.56 86 ALA A C 1
ATOM 612 O O . ALA A 1 86 ? 8.174 -6.689 -15.954 1.00 85.56 86 ALA A O 1
ATOM 613 N N . GLU A 1 87 ? 7.089 -8.398 -14.973 1.00 84.69 87 GLU A N 1
ATOM 614 C CA . GLU A 1 87 ? 7.772 -8.278 -13.693 1.00 84.69 87 GLU A CA 1
ATOM 615 C C . GLU A 1 87 ? 9.084 -9.065 -13.698 1.00 84.69 87 GLU A C 1
ATOM 617 O O . GLU A 1 87 ? 9.105 -10.265 -13.973 1.00 84.69 87 GLU A O 1
ATOM 622 N N . VAL A 1 88 ? 10.173 -8.387 -13.353 1.00 87.31 88 VAL A N 1
ATOM 623 C CA . VAL A 1 88 ? 11.518 -8.953 -13.253 1.00 87.31 88 VAL A CA 1
ATOM 624 C C . VAL A 1 88 ? 11.959 -8.929 -11.799 1.00 87.31 88 VAL A C 1
ATOM 626 O O . VAL A 1 88 ? 11.786 -7.929 -11.104 1.00 87.31 88 VAL A O 1
ATOM 629 N N . ASP A 1 89 ? 12.544 -10.020 -11.321 1.00 86.69 89 ASP A N 1
ATOM 630 C CA . ASP A 1 89 ? 13.175 -10.031 -10.006 1.00 86.69 89 ASP A CA 1
ATOM 631 C C . ASP A 1 89 ? 14.593 -9.445 -10.097 1.00 86.69 89 ASP A C 1
ATOM 633 O O . ASP A 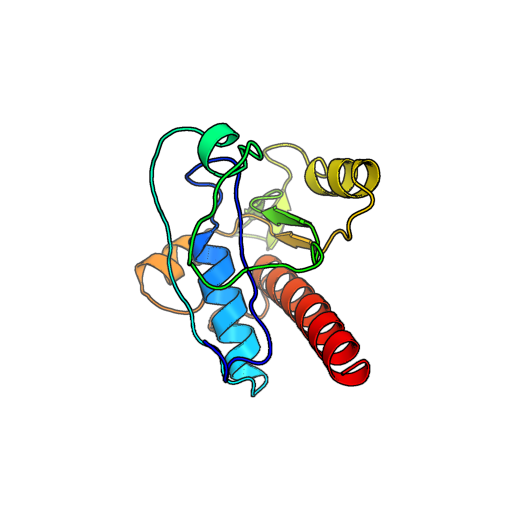1 89 ? 15.422 -9.945 -10.854 1.00 86.69 89 ASP A O 1
ATOM 637 N N . ILE A 1 90 ? 14.854 -8.367 -9.353 1.00 82.69 90 ILE A N 1
ATOM 638 C CA . ILE A 1 90 ? 16.150 -7.664 -9.347 1.00 82.69 90 ILE A CA 1
ATOM 639 C C . ILE A 1 90 ? 16.906 -7.886 -8.028 1.00 82.69 90 ILE A C 1
ATOM 641 O O . ILE A 1 90 ? 18.134 -7.892 -8.017 1.00 82.69 90 ILE A O 1
ATOM 645 N N . PHE A 1 91 ? 16.192 -8.091 -6.916 1.00 77.94 91 PHE A N 1
ATOM 646 C CA . PHE A 1 91 ? 16.772 -8.114 -5.565 1.00 77.94 91 PHE A CA 1
ATOM 647 C C . PHE A 1 91 ? 16.449 -9.389 -4.777 1.00 77.94 91 PHE A C 1
ATOM 649 O O . PHE A 1 91 ? 16.778 -9.486 -3.594 1.00 77.94 91 PHE A O 1
ATOM 656 N N . GLY A 1 92 ? 15.823 -10.372 -5.424 1.00 78.00 92 GLY A N 1
ATOM 657 C CA . GLY A 1 92 ? 15.235 -11.517 -4.754 1.00 78.00 92 GLY A CA 1
ATOM 658 C C . GLY A 1 92 ? 13.865 -11.169 -4.172 1.00 78.00 92 GLY A C 1
ATOM 659 O O . GLY A 1 92 ? 13.582 -10.037 -3.773 1.00 78.00 92 GLY A O 1
ATOM 660 N N . ARG A 1 93 ? 12.997 -12.176 -4.101 1.00 81.75 93 ARG A N 1
ATOM 661 C CA . ARG A 1 93 ? 11.597 -12.038 -3.692 1.00 81.75 93 ARG A CA 1
ATOM 662 C C . ARG A 1 93 ? 11.263 -12.890 -2.469 1.00 81.75 93 ARG A C 1
ATOM 664 O O . ARG A 1 93 ? 11.726 -14.020 -2.336 1.00 81.75 93 ARG A O 1
ATOM 671 N N . GLY A 1 94 ? 10.370 -12.386 -1.615 1.00 84.25 94 GLY A N 1
ATOM 672 C CA . GLY A 1 94 ? 9.695 -13.180 -0.581 1.00 84.25 94 GLY A CA 1
ATOM 673 C C . GLY A 1 94 ? 10.316 -13.173 0.808 1.00 84.25 94 GLY A C 1
ATOM 674 O O . GLY A 1 94 ? 9.807 -13.863 1.694 1.00 84.25 94 GLY A O 1
ATOM 675 N N . GLY A 1 95 ? 11.351 -12.364 1.039 1.00 86.69 95 GLY A N 1
ATOM 676 C CA . GLY A 1 95 ? 11.885 -12.150 2.385 1.00 86.69 95 GLY A CA 1
ATOM 677 C C . GLY A 1 95 ? 10.829 -11.595 3.349 1.00 86.69 95 GLY A C 1
ATOM 678 O O . GLY A 1 95 ? 10.740 -12.048 4.488 1.00 86.69 95 GLY A O 1
ATOM 679 N N . GLY A 1 96 ? 9.972 -10.686 2.871 1.00 86.38 96 GLY A N 1
ATOM 680 C CA . GLY A 1 96 ? 8.867 -10.102 3.630 1.00 86.38 96 GLY A CA 1
ATOM 681 C C . GLY A 1 96 ? 7.771 -11.115 3.962 1.00 86.38 96 GLY A C 1
ATOM 682 O O . GLY A 1 96 ? 7.231 -11.111 5.065 1.00 86.38 96 GLY A O 1
ATOM 683 N N . GLN A 1 97 ? 7.474 -12.033 3.042 1.00 90.00 97 GLN A N 1
ATOM 684 C CA . GLN A 1 97 ? 6.514 -13.109 3.308 1.00 90.00 97 GLN A CA 1
ATOM 685 C C . GLN A 1 97 ? 7.062 -14.130 4.310 1.00 90.00 97 GLN A C 1
ATOM 687 O O . GLN A 1 97 ? 6.328 -14.585 5.186 1.00 90.00 97 GLN A O 1
ATOM 692 N N . LYS A 1 98 ? 8.352 -14.468 4.209 1.00 84.94 98 LYS A N 1
ATOM 693 C CA . LYS A 1 98 ? 9.005 -15.390 5.140 1.00 84.94 98 LYS A CA 1
ATOM 694 C C . LYS A 1 98 ? 8.990 -14.839 6.567 1.00 84.94 98 LYS A C 1
ATOM 696 O O . LYS A 1 98 ? 8.525 -15.526 7.470 1.00 84.94 98 LYS A O 1
ATOM 701 N N . ILE A 1 99 ? 9.417 -13.587 6.754 1.00 83.88 99 ILE A N 1
ATOM 702 C CA . ILE A 1 99 ? 9.428 -12.954 8.081 1.00 83.88 99 ILE A CA 1
ATOM 703 C C . ILE A 1 99 ? 8.012 -12.758 8.637 1.00 83.88 99 ILE A C 1
ATOM 705 O O . ILE A 1 99 ? 7.807 -12.899 9.837 1.00 83.88 99 ILE A O 1
ATOM 709 N N . ALA A 1 100 ? 7.014 -12.496 7.783 1.00 78.69 100 ALA A N 1
ATOM 710 C CA . ALA A 1 100 ? 5.617 -12.450 8.214 1.00 78.69 100 ALA A CA 1
ATOM 711 C C . ALA A 1 100 ? 5.174 -13.792 8.819 1.00 78.69 100 ALA A C 1
ATOM 713 O O . ALA A 1 100 ? 4.578 -13.814 9.895 1.00 78.69 100 ALA A O 1
ATOM 714 N N . GLY A 1 101 ? 5.545 -14.904 8.173 1.00 76.31 101 GLY A N 1
ATOM 715 C CA . GLY A 1 101 ? 5.318 -16.251 8.694 1.00 76.31 101 GLY A CA 1
ATOM 716 C C . GLY A 1 101 ? 6.054 -16.520 10.009 1.00 76.31 101 GLY A C 1
ATOM 717 O O . GLY A 1 101 ? 5.443 -17.008 10.954 1.00 76.31 101 GLY A O 1
ATOM 718 N N . GLU A 1 102 ? 7.337 -16.157 10.098 1.00 77.50 102 GLU A N 1
ATOM 719 C CA . GLU A 1 102 ? 8.154 -16.332 11.313 1.00 77.50 102 GLU A CA 1
ATOM 720 C C . GLU A 1 102 ? 7.618 -15.527 12.510 1.00 77.50 102 GLU A C 1
ATOM 722 O O . GLU A 1 102 ? 7.656 -16.003 13.642 1.00 77.50 102 GLU A O 1
ATOM 727 N N . LEU A 1 103 ? 7.089 -14.325 12.267 1.00 74.50 103 LEU A N 1
ATOM 728 C CA . LEU A 1 103 ? 6.524 -13.450 13.299 1.00 74.50 103 LEU A CA 1
ATOM 729 C C . LEU A 1 103 ? 5.044 -13.734 13.602 1.00 74.50 103 LEU A C 1
ATOM 731 O O . LEU A 1 103 ? 4.481 -13.107 14.499 1.00 74.50 103 LEU A O 1
ATOM 735 N N . GLY A 1 104 ? 4.398 -14.636 12.857 1.00 78.25 104 GLY A N 1
ATOM 736 C CA . GLY A 1 104 ? 2.969 -14.922 13.000 1.00 78.25 104 GLY A CA 1
ATOM 737 C C . GLY A 1 104 ? 2.066 -13.727 12.669 1.00 78.25 104 GLY A C 1
ATOM 738 O O . GLY A 1 104 ? 0.978 -13.607 13.231 1.00 78.25 104 GLY A O 1
ATOM 739 N N . VAL A 1 105 ? 2.509 -12.828 11.784 1.00 82.38 105 VAL A N 1
ATOM 740 C CA . VAL A 1 105 ? 1.752 -11.635 11.367 1.00 82.38 105 VAL A CA 1
ATOM 741 C C . VAL A 1 105 ? 1.264 -11.768 9.921 1.00 82.38 105 VAL A C 1
ATOM 743 O O . VAL A 1 105 ? 1.910 -12.436 9.112 1.00 82.38 105 VAL A O 1
ATOM 746 N N . PRO A 1 106 ? 0.144 -11.126 9.540 1.00 86.31 106 PRO A N 1
ATOM 747 C CA . PRO A 1 106 ? -0.360 -11.220 8.174 1.00 86.31 106 PRO A CA 1
ATOM 748 C C . PRO A 1 106 ? 0.623 -10.661 7.140 1.00 86.31 106 PRO A C 1
ATOM 750 O O . PRO A 1 106 ? 1.278 -9.644 7.363 1.00 86.31 106 PRO A O 1
ATOM 753 N N . PHE A 1 107 ? 0.677 -11.283 5.966 1.00 90.88 107 PHE A N 1
ATOM 754 C CA . PHE A 1 107 ? 1.361 -10.725 4.804 1.00 90.88 107 PHE A CA 1
ATOM 755 C C . PHE A 1 107 ? 0.344 -10.016 3.899 1.00 90.88 107 PHE A C 1
ATOM 757 O O . PHE A 1 107 ? -0.580 -10.644 3.373 1.00 90.88 107 PHE A O 1
ATOM 764 N N . LEU A 1 108 ? 0.487 -8.698 3.742 1.00 92.81 108 LEU A N 1
ATOM 765 C CA . LEU A 1 108 ? -0.484 -7.868 3.032 1.00 92.81 108 LEU A CA 1
ATOM 766 C C . LEU A 1 108 ? -0.289 -7.952 1.522 1.00 92.81 108 LEU A C 1
ATOM 768 O O . LEU A 1 108 ? -1.216 -8.362 0.839 1.00 92.81 108 LEU A O 1
ATOM 772 N N . ASP A 1 109 ? 0.881 -7.627 0.983 1.00 95.12 109 ASP A N 1
ATOM 773 C CA . ASP A 1 109 ? 1.196 -7.879 -0.430 1.00 95.12 109 ASP A CA 1
ATOM 774 C C . ASP A 1 109 ? 2.667 -7.571 -0.737 1.00 95.12 109 ASP A C 1
ATOM 776 O O . ASP A 1 109 ? 3.418 -7.087 0.118 1.00 95.12 109 ASP A O 1
ATOM 780 N N . ARG A 1 110 ? 3.050 -7.825 -1.990 1.00 93.31 110 ARG A N 1
ATOM 781 C CA . ARG A 1 110 ? 4.290 -7.359 -2.607 1.00 93.31 110 ARG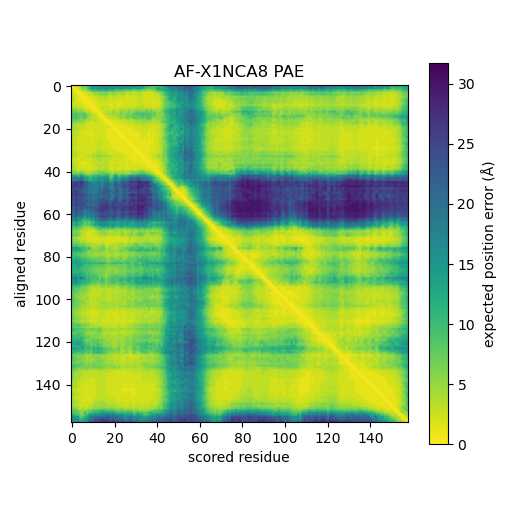 A CA 1
ATOM 782 C C . ARG A 1 110 ? 3.977 -6.229 -3.568 1.00 93.31 110 ARG A C 1
ATOM 784 O O . ARG A 1 110 ? 3.109 -6.376 -4.422 1.00 93.31 110 ARG A O 1
ATOM 791 N N . ILE A 1 111 ? 4.718 -5.136 -3.464 1.00 92.75 111 ILE A N 1
ATOM 792 C CA . ILE A 1 111 ? 4.595 -4.006 -4.385 1.00 92.75 111 ILE A CA 1
ATOM 793 C C . ILE A 1 111 ? 5.885 -3.944 -5.210 1.00 92.75 111 ILE A C 1
ATOM 795 O O . ILE A 1 111 ? 6.947 -3.700 -4.629 1.00 92.75 111 ILE A O 1
ATOM 799 N N . PRO A 1 112 ? 5.840 -4.212 -6.529 1.00 91.25 112 PRO A N 1
ATOM 800 C CA . PRO A 1 112 ? 7.022 -4.112 -7.376 1.00 91.25 112 PRO A CA 1
ATOM 801 C C . PRO A 1 112 ? 7.426 -2.648 -7.586 1.00 91.25 112 PRO A C 1
ATOM 803 O O . PRO A 1 112 ? 6.611 -1.734 -7.456 1.00 91.25 112 PRO A O 1
ATOM 806 N N . ILE A 1 113 ? 8.693 -2.427 -7.934 1.00 89.75 113 ILE A N 1
ATOM 807 C CA . ILE A 1 113 ? 9.181 -1.128 -8.397 1.00 89.75 113 ILE A CA 1
ATOM 808 C C . ILE A 1 113 ? 8.522 -0.821 -9.739 1.00 89.75 113 ILE A C 1
ATOM 810 O O . ILE A 1 113 ? 8.591 -1.622 -10.670 1.00 89.75 113 ILE A O 1
ATOM 814 N N . ASP A 1 114 ? 7.946 0.365 -9.850 1.00 88.50 114 ASP A N 1
ATOM 815 C CA . ASP A 1 114 ? 7.462 0.928 -11.103 1.00 88.50 114 ASP A CA 1
ATOM 816 C C . ASP A 1 114 ? 8.024 2.350 -11.205 1.00 88.50 114 ASP A C 1
ATOM 818 O O . ASP A 1 114 ? 7.938 3.125 -10.248 1.00 88.50 114 ASP A O 1
ATOM 822 N N . SER A 1 115 ? 8.669 2.675 -12.328 1.00 84.62 115 SER A N 1
ATOM 823 C CA . SER A 1 115 ? 9.353 3.963 -12.503 1.00 84.62 115 SER A CA 1
ATOM 824 C C . SER A 1 115 ? 8.392 5.141 -12.370 1.00 84.62 115 SER A C 1
ATOM 826 O O . SER A 1 115 ? 8.751 6.179 -11.814 1.00 84.62 115 SER A O 1
ATOM 828 N N . LYS A 1 116 ? 7.138 4.942 -12.782 1.00 84.94 116 LYS A N 1
ATOM 829 C CA . LYS A 1 116 ? 6.104 5.972 -12.741 1.00 84.94 116 LYS A CA 1
ATOM 830 C C . LYS A 1 116 ? 5.694 6.328 -11.316 1.00 84.94 116 LYS A C 1
ATOM 832 O O . LYS A 1 116 ? 5.264 7.444 -11.074 1.00 84.94 116 LYS A O 1
ATOM 837 N N . VAL A 1 117 ? 5.882 5.426 -10.345 1.00 83.38 117 VAL A N 1
ATOM 838 C CA . VAL A 1 117 ? 5.592 5.717 -8.928 1.00 83.38 117 VAL A CA 1
ATOM 839 C C . VAL A 1 117 ? 6.456 6.870 -8.424 1.00 83.38 117 VAL A C 1
ATOM 841 O O . VAL A 1 117 ? 5.963 7.724 -7.685 1.00 83.38 117 VAL A O 1
ATOM 844 N N . CYS A 1 118 ? 7.738 6.890 -8.798 1.00 75.62 118 CYS A N 1
ATOM 845 C CA . CYS A 1 118 ? 8.648 7.965 -8.412 1.00 75.62 118 CYS A CA 1
ATOM 846 C C . CYS A 1 118 ? 8.279 9.261 -9.140 1.00 75.62 118 CYS A C 1
ATOM 848 O O . CYS A 1 118 ? 8.074 10.281 -8.492 1.00 75.62 118 CYS A O 1
ATOM 850 N N . GLU A 1 119 ? 8.107 9.185 -10.464 1.00 79.38 119 GLU A N 1
ATOM 851 C CA . GLU A 1 119 ? 7.749 10.330 -11.312 1.00 79.38 119 GLU A CA 1
ATOM 852 C C . GLU A 1 119 ? 6.457 11.017 -10.841 1.00 79.38 119 GLU A C 1
ATOM 854 O O . GLU A 1 119 ? 6.402 12.240 -10.717 1.00 79.38 119 GLU A O 1
ATOM 859 N N . ASP A 1 120 ? 5.424 10.236 -10.525 1.00 79.38 120 ASP A N 1
ATOM 860 C CA . ASP A 1 120 ? 4.151 10.751 -10.028 1.00 79.38 120 ASP A CA 1
ATOM 861 C C . ASP A 1 120 ? 4.261 11.312 -8.609 1.00 79.38 120 ASP A C 1
ATOM 863 O O . ASP A 1 120 ? 3.649 12.337 -8.301 1.00 79.38 120 ASP A O 1
ATOM 867 N N . SER A 1 121 ? 5.080 10.690 -7.753 1.00 71.69 121 SER A N 1
ATOM 868 C CA . SER A 1 121 ? 5.345 11.216 -6.409 1.00 71.69 121 SER A CA 1
ATOM 869 C C . SER A 1 121 ? 5.997 12.600 -6.478 1.00 71.69 121 SER A C 1
ATOM 871 O O . SER A 1 121 ? 5.569 13.500 -5.757 1.00 71.69 121 SER A O 1
ATOM 873 N N . ASP A 1 122 ? 6.962 12.794 -7.381 1.00 74.12 122 ASP A N 1
ATOM 874 C CA . ASP A 1 122 ? 7.638 14.082 -7.591 1.00 74.12 122 ASP A CA 1
ATOM 875 C C . ASP A 1 122 ? 6.698 15.141 -8.191 1.00 74.12 122 ASP A C 1
ATOM 877 O O . ASP A 1 122 ? 6.812 16.332 -7.896 1.00 74.12 122 ASP A O 1
ATOM 881 N N . ARG A 1 123 ? 5.723 14.714 -9.001 1.00 71.56 123 ARG A N 1
ATOM 882 C CA . ARG A 1 123 ? 4.690 15.586 -9.586 1.00 71.56 123 ARG A CA 1
ATOM 883 C C . ARG A 1 123 ? 3.524 15.881 -8.639 1.00 71.56 123 ARG A C 1
ATOM 885 O O . ARG A 1 123 ? 2.676 16.710 -8.968 1.00 71.56 123 ARG A O 1
ATOM 892 N N . GLY A 1 124 ? 3.463 15.221 -7.482 1.00 68.69 124 GLY A N 1
ATOM 893 C CA . GLY A 1 124 ? 2.355 15.339 -6.535 1.00 68.69 124 GLY A CA 1
ATOM 894 C C . GLY A 1 124 ? 1.057 14.683 -7.021 1.00 68.69 124 GLY A C 1
ATOM 895 O O . GLY A 1 124 ? -0.019 15.006 -6.513 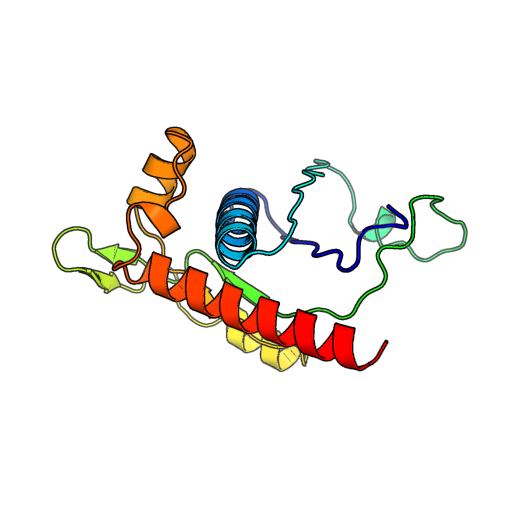1.00 68.69 124 GLY A O 1
ATOM 896 N N . THR A 1 125 ? 1.135 13.774 -7.996 1.00 72.75 125 THR A N 1
ATOM 897 C CA . THR A 1 125 ? -0.010 13.029 -8.523 1.00 72.75 125 THR A CA 1
ATOM 898 C C . THR A 1 125 ? -0.085 11.635 -7.895 1.00 72.75 125 THR A C 1
ATOM 900 O O . THR A 1 125 ? 0.929 10.961 -7.730 1.00 72.75 125 THR A O 1
ATOM 903 N N . PRO A 1 126 ? -1.272 11.146 -7.500 1.00 75.75 126 PRO A N 1
ATOM 904 C CA . PRO A 1 126 ? -1.389 9.796 -6.961 1.00 75.75 126 PRO A CA 1
ATOM 905 C C . PRO A 1 126 ? -1.181 8.723 -8.038 1.00 75.75 126 PRO A C 1
ATOM 907 O O . PRO A 1 126 ? -2.051 8.523 -8.885 1.00 75.75 126 PRO A O 1
ATOM 910 N N . PHE A 1 127 ? -0.089 7.965 -7.951 1.00 85.75 127 PHE A N 1
ATOM 911 C CA . PHE A 1 127 ? 0.228 6.877 -8.887 1.00 85.75 127 PHE A CA 1
ATOM 912 C C . PHE A 1 127 ? -0.941 5.901 -9.110 1.00 85.75 127 PHE A C 1
ATOM 914 O O . PHE A 1 127 ? -1.299 5.568 -10.238 1.00 85.75 127 PHE A O 1
ATOM 921 N N . ILE A 1 128 ? -1.605 5.478 -8.031 1.00 87.12 128 ILE A N 1
ATOM 922 C CA . ILE A 1 128 ? -2.746 4.548 -8.106 1.00 87.12 128 ILE A CA 1
ATOM 923 C C . ILE A 1 128 ? -3.965 5.103 -8.863 1.00 87.12 128 ILE A C 1
ATOM 925 O O . ILE A 1 128 ? -4.866 4.342 -9.207 1.00 87.12 128 ILE A O 1
ATOM 929 N N . VAL A 1 129 ? -4.026 6.419 -9.078 1.00 83.31 129 VAL A N 1
ATOM 930 C CA . VAL A 1 129 ? -5.107 7.084 -9.814 1.00 83.31 129 VAL A CA 1
ATOM 931 C C . VAL A 1 129 ? -4.765 7.162 -11.293 1.00 83.31 129 VAL A C 1
ATOM 933 O O . VAL A 1 129 ? -5.581 6.768 -12.119 1.00 83.31 129 VAL A O 1
ATOM 936 N N . GLU A 1 130 ? -3.563 7.628 -11.615 1.00 84.81 130 GLU A N 1
ATOM 937 C CA . GLU A 1 130 ? -3.117 7.819 -12.998 1.00 84.81 130 GLU A CA 1
ATOM 938 C C . GLU A 1 130 ? -2.816 6.488 -13.701 1.00 84.81 130 GLU A C 1
ATOM 940 O O . GLU A 1 130 ? -2.927 6.359 -14.923 1.00 84.81 130 GLU A O 1
ATOM 945 N N . HIS A 1 131 ? -2.430 5.467 -12.934 1.00 88.31 131 HIS A N 1
ATOM 946 C CA . HIS A 1 131 ? -1.865 4.228 -13.462 1.00 88.31 131 HIS A CA 1
ATOM 947 C C . HIS A 1 131 ? -2.536 2.970 -12.904 1.00 88.31 131 HIS A C 1
ATOM 949 O O . HIS A 1 131 ? -1.880 1.942 -12.736 1.00 88.31 131 HIS A O 1
ATOM 955 N N . ALA A 1 132 ? -3.854 3.028 -12.678 1.00 87.88 132 ALA A N 1
ATOM 956 C CA . ALA A 1 132 ? -4.667 1.963 -12.074 1.00 87.88 132 ALA A CA 1
ATOM 957 C C . ALA A 1 132 ? -4.482 0.563 -12.700 1.00 87.88 132 ALA A C 1
ATOM 959 O O . ALA A 1 132 ? -4.593 -0.448 -12.007 1.00 87.88 132 ALA A O 1
ATOM 960 N N . GLU A 1 133 ? -4.156 0.489 -13.994 1.00 88.88 133 GLU A N 1
ATOM 961 C CA . GLU A 1 133 ? -3.997 -0.783 -14.708 1.00 88.88 133 GLU A CA 1
ATOM 962 C C . GLU A 1 133 ? -2.628 -1.453 -14.547 1.00 88.88 133 GLU A C 1
ATOM 964 O O . GLU A 1 133 ? -2.473 -2.625 -14.910 1.00 88.88 133 GLU A O 1
ATOM 969 N N . THR A 1 134 ? -1.643 -0.746 -13.992 1.00 89.81 134 THR A N 1
ATOM 970 C CA . THR A 1 134 ? -0.287 -1.277 -13.810 1.00 89.81 134 THR A CA 1
ATOM 971 C C . THR A 1 134 ? -0.239 -2.383 -12.746 1.00 89.81 134 THR A C 1
ATOM 973 O O . THR A 1 134 ? -1.046 -2.383 -11.807 1.00 89.81 134 THR A O 1
ATOM 976 N N . PRO A 1 135 ? 0.727 -3.322 -12.830 1.00 91.44 135 PRO A N 1
ATOM 977 C CA . PRO A 1 135 ? 0.916 -4.344 -11.798 1.00 91.44 135 PRO A CA 1
ATOM 978 C C . PRO A 1 135 ? 1.132 -3.749 -10.401 1.00 91.44 135 PRO A C 1
ATOM 980 O O . PRO A 1 135 ? 0.537 -4.221 -9.429 1.00 91.44 135 PRO A O 1
ATOM 983 N N . ALA A 1 136 ? 1.911 -2.665 -10.305 1.00 91.06 136 ALA A N 1
ATOM 984 C CA . ALA A 1 136 ? 2.148 -1.968 -9.047 1.00 91.06 136 ALA A CA 1
ATOM 985 C C . ALA A 1 136 ? 0.865 -1.336 -8.486 1.00 91.06 136 ALA A C 1
ATOM 987 O O . ALA A 1 136 ? 0.581 -1.505 -7.300 1.00 91.06 136 ALA A O 1
ATOM 988 N N . ALA A 1 137 ? 0.043 -0.672 -9.309 1.00 91.12 137 ALA A N 1
ATOM 989 C CA . ALA A 1 137 ? -1.201 -0.067 -8.826 1.00 91.12 137 ALA A CA 1
ATOM 990 C C . ALA A 1 137 ? -2.200 -1.130 -8.356 1.00 91.12 137 ALA A C 1
ATOM 992 O O . ALA A 1 137 ? -2.804 -0.991 -7.292 1.00 91.12 137 ALA A O 1
ATOM 993 N N . LYS A 1 138 ? -2.303 -2.243 -9.090 1.00 92.88 138 LYS A N 1
ATOM 994 C CA . LYS A 1 138 ? -3.101 -3.407 -8.681 1.00 92.88 138 LYS A CA 1
ATOM 995 C C . LYS A 1 138 ? -2.615 -3.978 -7.348 1.00 92.88 138 LYS A C 1
ATOM 997 O O . LYS A 1 138 ? -3.439 -4.296 -6.494 1.00 92.88 138 LYS A O 1
ATOM 1002 N N . ALA A 1 139 ? -1.302 -4.064 -7.130 1.00 93.25 139 ALA A N 1
ATOM 1003 C CA . ALA A 1 139 ? -0.734 -4.490 -5.852 1.00 93.25 139 ALA A CA 1
ATOM 1004 C C . ALA A 1 139 ? -1.055 -3.524 -4.703 1.00 93.25 139 ALA A C 1
ATOM 1006 O O . ALA A 1 139 ? -1.484 -3.965 -3.636 1.00 93.25 139 ALA A O 1
ATOM 1007 N N . PHE A 1 140 ? -0.929 -2.213 -4.929 1.00 92.62 140 PHE A N 1
ATOM 1008 C CA . PHE A 1 140 ? -1.360 -1.201 -3.964 1.00 92.62 140 PHE A CA 1
ATOM 1009 C C . PHE A 1 140 ? -2.831 -1.377 -3.584 1.00 92.62 140 PHE A C 1
ATOM 1011 O O . PHE A 1 140 ? -3.157 -1.396 -2.398 1.00 92.62 140 PHE A 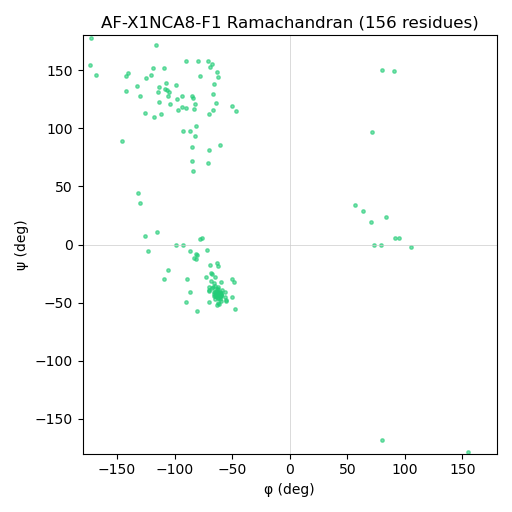O 1
ATOM 1018 N N . MET A 1 141 ? -3.717 -1.556 -4.565 1.00 93.62 141 MET A N 1
ATOM 1019 C CA . MET A 1 141 ? -5.145 -1.730 -4.305 1.00 93.62 141 MET A CA 1
ATOM 1020 C C . MET A 1 141 ? -5.448 -3.001 -3.504 1.00 93.62 141 MET A C 1
ATOM 1022 O O . MET A 1 141 ? -6.241 -2.932 -2.571 1.00 93.62 141 MET A O 1
ATOM 1026 N N . ARG A 1 142 ? -4.747 -4.117 -3.747 1.00 95.56 142 ARG A N 1
ATOM 1027 C CA . ARG A 1 142 ? -4.887 -5.326 -2.910 1.00 95.56 142 ARG A CA 1
ATOM 1028 C C . ARG A 1 142 ? -4.480 -5.090 -1.452 1.00 95.56 142 ARG A C 1
ATOM 1030 O O . ARG A 1 142 ? -5.143 -5.596 -0.546 1.00 95.56 142 ARG A O 1
ATOM 1037 N N . VAL A 1 143 ? -3.431 -4.298 -1.200 1.00 94.88 143 VAL A N 1
ATOM 1038 C CA . VAL A 1 143 ? -3.075 -3.874 0.169 1.00 94.88 143 VAL A CA 1
ATOM 1039 C C . VAL A 1 143 ? -4.210 -3.054 0.779 1.00 94.88 143 VAL A C 1
ATOM 1041 O O . VAL A 1 143 ? -4.607 -3.311 1.913 1.00 94.88 143 VAL A O 1
ATOM 1044 N N . VAL A 1 144 ? -4.762 -2.096 0.029 1.00 93.75 144 VAL A N 1
ATOM 1045 C CA . VAL A 1 144 ? -5.876 -1.243 0.476 1.00 93.75 144 VAL A CA 1
ATOM 1046 C C . VAL A 1 144 ? -7.106 -2.078 0.824 1.00 93.75 144 VAL A C 1
ATOM 1048 O O . VAL A 1 144 ? -7.734 -1.826 1.848 1.00 93.75 144 VAL A O 1
ATOM 1051 N N . ASP A 1 145 ? -7.447 -3.068 -0.001 1.00 94.50 145 ASP A N 1
ATOM 1052 C CA . ASP A 1 145 ? -8.578 -3.971 0.219 1.00 94.50 145 ASP A CA 1
ATOM 1053 C C . ASP A 1 145 ? -8.427 -4.737 1.538 1.00 94.50 145 ASP A C 1
ATOM 1055 O O . ASP A 1 145 ? -9.329 -4.711 2.375 1.00 94.50 145 ASP A O 1
ATOM 1059 N N . LYS A 1 146 ? -7.251 -5.332 1.776 1.00 94.31 146 LYS A N 1
ATOM 1060 C CA . LYS A 1 146 ? -6.950 -6.059 3.021 1.00 94.31 146 LYS A CA 1
ATOM 1061 C C . LYS A 1 146 ? -6.959 -5.148 4.247 1.00 94.31 146 LYS A C 1
ATOM 1063 O O . LYS A 1 146 ? -7.457 -5.534 5.304 1.00 94.31 146 LYS A O 1
ATOM 1068 N N . VAL A 1 147 ? -6.424 -3.933 4.114 1.00 91.75 147 VAL A N 1
ATOM 1069 C CA . VAL A 1 147 ? -6.464 -2.921 5.178 1.00 91.75 147 VAL A CA 1
ATOM 1070 C C . VAL A 1 147 ? -7.913 -2.572 5.500 1.00 91.75 147 VAL A C 1
ATOM 1072 O O . VAL A 1 147 ? -8.311 -2.621 6.659 1.00 91.75 147 VAL A O 1
ATOM 1075 N N . GLU A 1 148 ? -8.718 -2.248 4.490 1.00 91.38 148 GLU A N 1
ATOM 1076 C CA . GLU A 1 148 ? -10.121 -1.883 4.666 1.00 91.38 148 GLU A CA 1
ATOM 1077 C C . GLU A 1 148 ? -10.935 -3.011 5.312 1.00 91.38 148 GLU A C 1
ATOM 1079 O O . GLU A 1 148 ? -11.739 -2.753 6.210 1.00 91.38 148 GLU A O 1
ATOM 1084 N N . GLU A 1 149 ? -10.723 -4.254 4.886 1.00 91.31 149 GLU A N 1
ATOM 1085 C CA . GLU A 1 149 ? -11.379 -5.418 5.472 1.00 91.31 149 GLU A CA 1
ATOM 1086 C C . GLU A 1 149 ? -11.048 -5.561 6.961 1.00 91.31 149 GLU A C 1
ATOM 1088 O O . GLU A 1 149 ? -11.953 -5.712 7.786 1.00 91.31 149 GLU A O 1
ATOM 1093 N N . PHE A 1 150 ? -9.779 -5.398 7.338 1.00 86.69 150 PHE A N 1
ATOM 1094 C CA . PHE A 1 150 ? -9.390 -5.405 8.744 1.00 86.69 150 PHE A CA 1
ATOM 1095 C C . PHE A 1 150 ? -10.040 -4.265 9.538 1.00 86.69 150 PHE A C 1
ATOM 1097 O O . PHE A 1 150 ? -10.513 -4.474 10.657 1.00 86.69 150 PHE A O 1
ATOM 1104 N N . LEU A 1 151 ? -10.099 -3.056 8.967 1.00 84.75 151 LEU A N 1
ATOM 1105 C CA . LEU A 1 151 ? -10.757 -1.917 9.613 1.00 84.75 151 LEU A CA 1
ATOM 1106 C C . LEU A 1 151 ? -12.248 -2.195 9.860 1.00 84.75 151 LEU A C 1
ATOM 1108 O O . LEU A 1 151 ? -12.751 -1.902 10.947 1.00 84.75 151 LEU A O 1
ATOM 1112 N N . LYS A 1 152 ? -12.940 -2.817 8.896 1.00 85.88 152 LYS A N 1
ATOM 1113 C CA . LYS A 1 152 ? -14.347 -3.231 9.032 1.00 85.88 152 LYS A CA 1
ATOM 1114 C C . LYS A 1 152 ? -14.527 -4.279 10.133 1.00 85.88 152 LYS A C 1
ATOM 1116 O O . LYS A 1 152 ? -15.431 -4.144 10.953 1.00 85.88 152 LYS A O 1
ATOM 1121 N N . GLN A 1 153 ? -13.644 -5.276 10.202 1.00 80.62 153 GLN A N 1
ATOM 1122 C CA . GLN A 1 153 ? -13.692 -6.321 11.232 1.00 80.62 153 GLN A CA 1
ATOM 1123 C C . GLN A 1 153 ? -13.460 -5.772 12.649 1.00 80.62 153 GLN A C 1
ATOM 1125 O O . GLN A 1 153 ? -14.094 -6.233 13.595 1.00 80.62 153 GLN A O 1
ATOM 1130 N N . GLN A 1 154 ? -12.590 -4.771 12.808 1.00 69.62 154 GLN A N 1
ATOM 1131 C CA . GLN A 1 154 ? -12.379 -4.085 14.090 1.00 69.62 154 GLN A CA 1
ATOM 1132 C C . GLN A 1 154 ? -13.582 -3.213 14.477 1.00 69.62 154 GLN A C 1
ATOM 1134 O O . GLN A 1 154 ? -13.971 -3.189 15.640 1.00 69.62 154 GLN A O 1
ATOM 1139 N N . GLY A 1 155 ? -14.202 -2.533 13.506 1.00 60.47 155 GLY A N 1
ATOM 1140 C CA . GLY A 1 155 ? -15.411 -1.736 13.733 1.00 60.47 155 GLY A CA 1
ATOM 1141 C C . GLY A 1 155 ? -16.650 -2.563 14.095 1.00 60.47 155 GLY A C 1
ATOM 1142 O O . GLY A 1 155 ? -17.529 -2.045 14.767 1.00 60.47 155 GLY A O 1
ATOM 1143 N N . ALA A 1 156 ? -16.711 -3.836 13.691 1.00 53.34 156 ALA A N 1
ATOM 1144 C CA . ALA A 1 156 ? -17.787 -4.764 14.057 1.00 53.34 156 ALA A CA 1
ATOM 1145 C C . ALA A 1 156 ? -17.622 -5.393 15.457 1.00 53.34 156 ALA A C 1
ATOM 1147 O O . ALA A 1 156 ? -18.544 -6.034 15.952 1.00 53.34 156 ALA A O 1
ATOM 1148 N N . ARG A 1 157 ? -16.442 -5.250 16.078 1.00 47.09 157 ARG A N 1
ATOM 1149 C CA . ARG A 1 157 ? -16.128 -5.753 17.429 1.00 47.09 157 ARG A CA 1
ATOM 1150 C C . ARG A 1 157 ? -16.232 -4.673 18.517 1.00 47.09 157 ARG A C 1
ATOM 1152 O O . ARG A 1 157 ? -15.944 -4.980 19.672 1.00 47.09 157 ARG A O 1
ATOM 1159 N N . ALA A 1 158 ? -16.575 -3.440 18.141 1.00 39.31 158 ALA A N 1
ATOM 1160 C CA . ALA A 1 158 ? -16.629 -2.263 19.007 1.00 39.31 158 ALA A CA 1
ATOM 1161 C C . ALA A 1 158 ? -18.069 -1.826 19.295 1.00 39.31 158 ALA A C 1
ATOM 1163 O O . ALA A 1 158 ? -18.920 -1.974 18.390 1.00 39.31 158 ALA A O 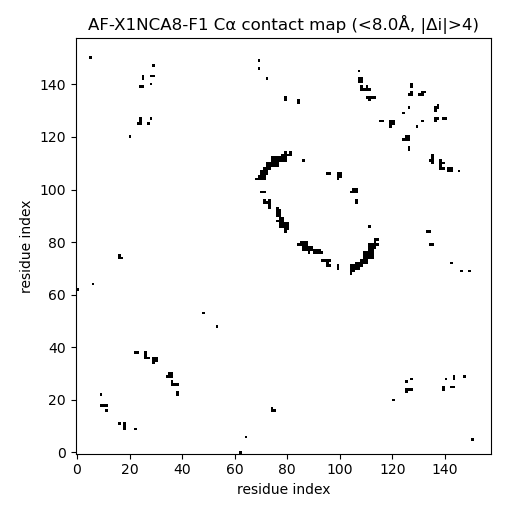1
#

Radius of gyration: 16.92 Å; Cα contacts (8 Å, |Δi|>4): 163; chains: 1; bounding box: 36×32×56 Å

pLDDT: mean 77.04, std 16.85, range [32.88, 95.56]

Foldseek 3Di:
DVPDLDDDDFDDPDPPLCSVLLQVLLQVLCVVVVDDGDDDDDPDDDDDPCVVVVPDDDDDPDPDPDDDDLAFEAEQQAAQDPPPRDGGGDPDHCPRVVVCVVVVHDHQFYAHDYPVSVVCVVVVHNCLVVPVPHPRNVRSVSSSVSVVVVSVVVVVVD